Protein AF-E0X6J4-F1 (afdb_monomer_lite)

Secondary structure (DSSP, 8-state):
--TT---------HHHHTSS---HHHHHHHHHHHSHHHHHHHTT----S---------EE-S-SEETTEE--GGGTEE-

Structure (mmCIF, N/CA/C/O backbone):
data_AF-E0X6J4-F1
#
_entry.id   AF-E0X6J4-F1
#
loop_
_atom_site.group_PDB
_atom_site.id
_atom_site.type_symbol
_atom_site.label_atom_id
_atom_site.label_alt_id
_atom_site.label_comp_id
_atom_site.label_asym_id
_atom_site.label_entity_id
_atom_site.label_seq_id
_atom_site.pdbx_PDB_ins_code
_atom_site.Cartn_x
_atom_site.Cartn_y
_atom_site.Cartn_z
_atom_site.occupancy
_atom_site.B_iso_or_equiv
_atom_site.auth_seq_id
_atom_site.auth_comp_id
_atom_site.auth_asym_id
_atom_site.auth_atom_id
_atom_site.pdbx_PDB_model_num
ATOM 1 N N . LEU A 1 1 ? -9.686 -12.957 -0.589 1.00 89.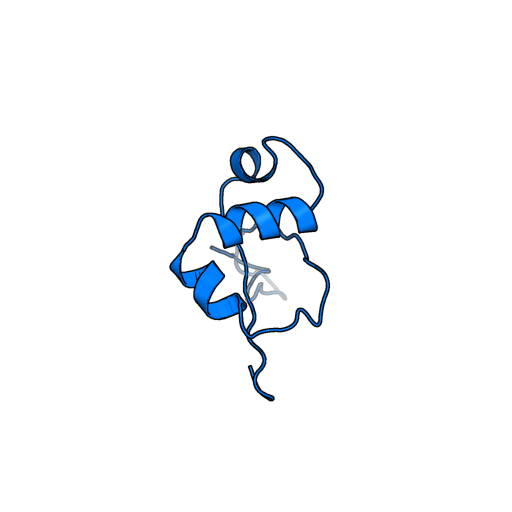75 1 LEU A N 1
ATOM 2 C CA . LEU A 1 1 ? -8.709 -14.046 -0.822 1.00 89.75 1 LEU A CA 1
ATOM 3 C C . LEU A 1 1 ? -9.417 -15.364 -0.511 1.00 89.75 1 LEU A C 1
ATOM 5 O O . LEU A 1 1 ? -10.536 -15.302 -0.005 1.00 89.75 1 LEU A O 1
ATOM 9 N N . PRO A 1 2 ? -8.851 -16.530 -0.858 1.00 94.75 2 PRO A N 1
ATOM 10 C CA . PRO A 1 2 ? -9.353 -17.806 -0.348 1.00 94.75 2 PRO A CA 1
ATOM 11 C C . PRO A 1 2 ? -9.420 -17.818 1.190 1.00 94.75 2 PRO A C 1
ATOM 13 O O . PRO A 1 2 ? -8.823 -16.957 1.840 1.00 94.75 2 PRO A O 1
ATOM 16 N N . ASP A 1 3 ? -10.141 -18.789 1.750 1.00 94.56 3 ASP A N 1
ATOM 17 C CA . ASP A 1 3 ? -10.163 -19.081 3.193 1.00 94.56 3 ASP A CA 1
ATOM 18 C C . ASP A 1 3 ? -10.666 -17.929 4.084 1.00 94.56 3 ASP A C 1
ATOM 20 O O . ASP A 1 3 ? -10.147 -17.700 5.174 1.00 94.56 3 ASP A O 1
ATOM 24 N N . ASP A 1 4 ? -11.666 -17.178 3.608 1.00 93.94 4 ASP A N 1
ATOM 25 C CA . ASP A 1 4 ? -12.263 -16.031 4.313 1.00 93.94 4 ASP A CA 1
ATOM 26 C C . ASP A 1 4 ? -11.254 -14.927 4.693 1.00 93.94 4 ASP A C 1
ATOM 28 O O . ASP A 1 4 ? -11.469 -14.139 5.614 1.00 93.94 4 ASP A O 1
ATOM 32 N N . VAL A 1 5 ? -10.147 -14.821 3.948 1.00 95.75 5 VAL A N 1
ATOM 33 C CA . VAL A 1 5 ? -9.123 -13.794 4.173 1.00 95.75 5 VAL A CA 1
ATOM 34 C C . VAL A 1 5 ? -9.387 -12.556 3.312 1.00 95.75 5 VAL A C 1
ATOM 36 O O . VAL A 1 5 ? -9.654 -12.641 2.109 1.00 95.75 5 VAL A O 1
ATOM 39 N N . VAL A 1 6 ? -9.227 -11.369 3.895 1.00 94.81 6 VAL A N 1
ATOM 40 C CA . VAL A 1 6 ? -9.233 -10.085 3.181 1.00 94.81 6 VAL A CA 1
ATOM 41 C C . VAL A 1 6 ? -7.882 -9.387 3.335 1.00 94.81 6 VAL A C 1
ATOM 43 O O . VAL A 1 6 ? -7.289 -9.393 4.409 1.00 94.81 6 VAL A O 1
ATOM 46 N N . SER A 1 7 ? -7.384 -8.795 2.248 1.00 95.56 7 SER A N 1
ATOM 47 C CA . SER A 1 7 ? -6.229 -7.894 2.293 1.00 95.56 7 SER A CA 1
ATOM 48 C C . SER A 1 7 ? -6.738 -6.459 2.352 1.00 95.56 7 SER A C 1
ATOM 50 O O . SER A 1 7 ? -7.585 -6.077 1.543 1.00 95.56 7 SER A O 1
ATOM 52 N N . VAL A 1 8 ? -6.247 -5.687 3.319 1.00 95.81 8 VAL A N 1
ATOM 53 C CA . VAL A 1 8 ? -6.630 -4.287 3.529 1.00 95.81 8 VAL A CA 1
ATOM 54 C C . VAL A 1 8 ? -5.369 -3.444 3.630 1.00 95.81 8 VAL A C 1
ATOM 56 O O . VAL A 1 8 ? -4.411 -3.829 4.297 1.00 95.81 8 VAL A O 1
ATOM 59 N N . GLY A 1 9 ? -5.376 -2.293 2.967 1.00 95.56 9 GLY A N 1
ATOM 60 C CA . GLY A 1 9 ? -4.265 -1.351 2.948 1.00 95.56 9 GLY A CA 1
ATOM 61 C C . GLY A 1 9 ? -4.765 0.087 2.899 1.00 95.56 9 GLY A C 1
ATOM 62 O O . GLY A 1 9 ? -5.907 0.347 2.521 1.00 95.56 9 GLY A O 1
ATOM 63 N N . VAL A 1 10 ? -3.893 1.012 3.289 1.00 96.12 10 VAL A N 1
ATOM 64 C CA . VAL A 1 10 ? -4.131 2.456 3.230 1.00 96.12 10 VAL A CA 1
ATOM 65 C C . VAL A 1 10 ? -3.119 3.048 2.262 1.00 96.12 10 VAL A C 1
ATOM 67 O O . VAL A 1 10 ? -1.925 2.778 2.382 1.00 96.12 10 VAL A O 1
ATOM 70 N N . VAL A 1 11 ? -3.596 3.848 1.309 1.00 94.75 11 VAL A N 1
ATOM 71 C CA . VAL A 1 11 ? -2.764 4.517 0.303 1.00 94.75 11 VAL A CA 1
ATOM 72 C C . VAL A 1 11 ? -2.998 6.017 0.415 1.00 94.75 11 VAL A C 1
ATOM 74 O O . VAL A 1 11 ? -4.128 6.479 0.273 1.00 94.75 11 VAL A O 1
ATOM 77 N N . ALA A 1 12 ? -1.938 6.766 0.702 1.00 94.81 12 ALA A N 1
ATOM 78 C CA . ALA A 1 12 ? -1.944 8.221 0.787 1.00 94.81 12 ALA A CA 1
ATOM 79 C C . ALA A 1 12 ? -0.508 8.756 0.679 1.00 94.81 12 ALA A C 1
ATOM 81 O O . ALA A 1 12 ? 0.453 7.986 0.714 1.00 94.81 12 ALA A O 1
ATOM 82 N N . GLU A 1 13 ? -0.374 10.079 0.587 1.00 93.81 13 GLU A N 1
ATOM 83 C CA . GLU A 1 13 ? 0.918 10.770 0.591 1.00 93.81 13 GLU A CA 1
ATOM 84 C C . GLU A 1 13 ? 1.764 10.392 1.815 1.00 93.81 13 GLU A C 1
ATOM 86 O O . GLU A 1 13 ? 1.264 10.325 2.946 1.00 93.81 13 GLU A O 1
ATOM 91 N N . ALA A 1 14 ? 3.067 10.192 1.606 1.00 93.00 14 ALA A N 1
ATOM 92 C CA . ALA A 1 14 ? 3.980 9.767 2.665 1.00 93.00 14 ALA A CA 1
ATOM 93 C C . ALA A 1 14 ? 3.997 10.766 3.835 1.00 93.00 14 ALA A C 1
ATOM 95 O O . ALA A 1 14 ? 3.875 10.369 4.997 1.00 93.00 14 ALA A O 1
ATOM 96 N N . ASP A 1 15 ? 4.066 12.065 3.538 1.00 94.50 15 ASP A N 1
ATOM 97 C CA . ASP A 1 15 ? 4.065 13.117 4.560 1.00 94.50 15 ASP A CA 1
ATOM 98 C C . ASP A 1 15 ? 2.785 13.106 5.404 1.00 94.50 15 ASP A C 1
ATOM 100 O O . ASP A 1 15 ? 2.830 13.340 6.613 1.00 94.50 15 ASP A O 1
ATOM 104 N N . TYR A 1 16 ? 1.646 12.757 4.798 1.00 95.94 16 TYR A N 1
ATOM 105 C CA . TYR A 1 16 ? 0.389 12.598 5.519 1.00 95.94 16 TYR A CA 1
ATOM 106 C C . TYR A 1 16 ? 0.421 11.376 6.441 1.00 95.94 16 TYR A C 1
ATOM 108 O O . TYR A 1 16 ? 0.109 11.497 7.630 1.00 95.94 16 TYR A O 1
ATOM 116 N N . LEU A 1 17 ? 0.812 10.202 5.937 1.00 96.19 17 LEU A N 1
ATOM 117 C CA . LEU A 1 17 ? 0.807 8.964 6.728 1.00 96.19 17 LEU A CA 1
ATOM 118 C C . LEU A 1 17 ? 1.781 9.031 7.910 1.00 96.19 17 LEU A C 1
ATOM 120 O O . LEU A 1 17 ? 1.456 8.583 9.016 1.00 96.19 17 LEU A O 1
ATOM 124 N N . TYR A 1 18 ? 2.937 9.660 7.702 1.00 95.81 18 TYR A N 1
ATOM 125 C CA . TYR A 1 18 ? 4.016 9.756 8.682 1.00 95.81 18 TYR A CA 1
ATOM 126 C C . TYR A 1 18 ? 4.007 11.039 9.525 1.00 95.81 18 TYR A C 1
ATOM 128 O O . TYR A 1 18 ? 4.979 11.308 10.234 1.00 95.81 18 TYR A O 1
ATOM 136 N N . ARG A 1 19 ? 2.906 11.803 9.518 1.00 96.12 19 ARG A N 1
ATOM 137 C CA . ARG A 1 19 ? 2.773 13.105 10.205 1.00 96.12 19 ARG A CA 1
ATOM 138 C C . ARG A 1 19 ? 3.017 13.107 11.721 1.00 96.12 19 ARG A C 1
ATOM 140 O O . ARG A 1 19 ? 3.207 14.170 12.299 1.00 96.12 19 ARG A O 1
ATOM 147 N N . GLY A 1 20 ? 2.980 11.950 12.385 1.00 95.88 20 GLY A N 1
ATOM 148 C CA . GLY A 1 20 ? 3.137 11.865 13.846 1.00 95.88 20 GLY A CA 1
ATOM 149 C C . GLY A 1 20 ? 3.946 10.675 14.357 1.00 95.88 20 GLY A C 1
ATOM 150 O O . GLY A 1 20 ? 4.594 10.776 15.392 1.00 95.88 20 GLY A O 1
ATOM 151 N N . THR A 1 21 ? 3.943 9.551 13.645 1.00 96.81 21 THR A N 1
ATOM 152 C CA . THR A 1 21 ? 4.720 8.359 14.002 1.00 96.81 21 THR A CA 1
ATOM 153 C C . THR A 1 21 ? 5.242 7.687 12.739 1.00 96.81 21 THR A C 1
ATOM 155 O O . THR A 1 21 ? 4.714 7.906 11.650 1.00 96.81 21 THR A O 1
ATOM 158 N N . ARG A 1 22 ? 6.286 6.872 12.894 1.00 95.81 22 ARG A N 1
ATOM 159 C CA . ARG A 1 22 ? 6.826 5.990 11.8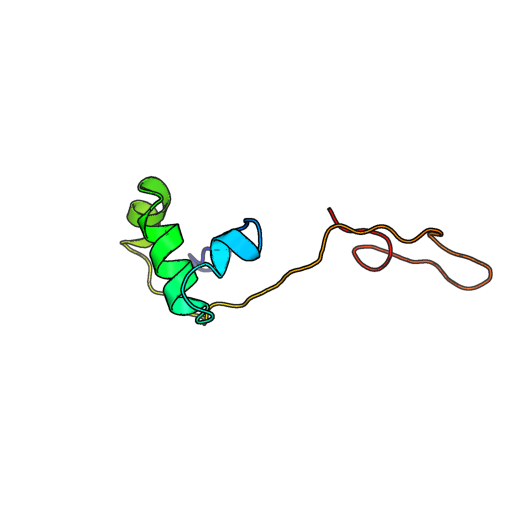52 1.00 95.81 22 ARG A CA 1
ATOM 160 C C . ARG A 1 22 ? 6.424 4.526 12.054 1.00 95.81 22 ARG A C 1
ATOM 162 O O . ARG A 1 22 ? 6.807 3.699 11.237 1.00 95.81 22 ARG A O 1
ATOM 169 N N . ASP A 1 23 ? 5.669 4.217 13.109 1.00 97.25 23 ASP A N 1
ATOM 170 C CA . ASP A 1 23 ? 5.157 2.872 13.383 1.00 97.25 23 ASP A CA 1
ATOM 171 C C . ASP A 1 23 ? 3.998 2.516 12.427 1.00 97.25 23 ASP A C 1
ATOM 173 O O . ASP A 1 23 ? 2.927 3.125 12.530 1.00 97.25 23 ASP A O 1
ATOM 177 N N . PRO A 1 24 ? 4.174 1.545 11.508 1.00 96.00 24 PRO A N 1
ATOM 178 C CA . PRO A 1 24 ? 3.146 1.167 10.540 1.00 96.00 24 PRO A CA 1
ATOM 179 C C . PRO A 1 24 ? 1.858 0.648 11.180 1.00 96.00 24 PRO A C 1
ATOM 181 O O . PRO A 1 24 ? 0.776 0.893 10.651 1.00 96.00 24 PRO A O 1
ATOM 184 N N . GLU A 1 25 ? 1.961 -0.036 12.321 1.00 96.62 25 GLU A N 1
ATOM 185 C CA . GLU A 1 25 ? 0.809 -0.596 13.030 1.00 96.62 25 GLU A CA 1
ATOM 186 C C . GLU A 1 25 ? -0.087 0.522 13.572 1.00 96.62 25 GLU A C 1
ATOM 188 O O . GLU A 1 25 ? -1.297 0.538 13.333 1.00 96.62 25 GLU A O 1
ATOM 193 N N . ALA A 1 26 ? 0.520 1.511 14.235 1.00 97.62 26 ALA A N 1
ATOM 194 C CA . ALA A 1 26 ? -0.186 2.689 14.722 1.00 97.62 26 ALA A CA 1
ATOM 195 C C . ALA A 1 26 ? -0.781 3.535 13.584 1.00 97.62 26 ALA A C 1
ATOM 197 O O . ALA A 1 26 ? -1.876 4.082 13.732 1.00 97.62 26 ALA A O 1
ATOM 198 N N . ILE A 1 27 ? -0.081 3.647 12.448 1.00 97.81 27 ILE A N 1
ATOM 199 C CA . ILE A 1 27 ? -0.588 4.357 11.265 1.00 97.81 27 ILE A CA 1
ATOM 200 C C . ILE A 1 27 ? -1.817 3.638 10.712 1.00 97.81 27 ILE A C 1
ATOM 202 O O . ILE A 1 27 ? -2.869 4.258 10.604 1.00 97.81 27 ILE A O 1
ATOM 206 N N . PHE A 1 28 ? -1.724 2.339 10.420 1.00 96.88 28 PHE A N 1
ATOM 207 C CA . PHE A 1 28 ? -2.849 1.581 9.876 1.00 96.88 28 PHE A CA 1
ATOM 208 C C . PHE A 1 28 ? -4.070 1.634 10.800 1.00 96.88 28 PHE A C 1
ATOM 210 O O . PHE A 1 28 ? -5.171 1.905 10.331 1.00 96.88 28 PHE A O 1
ATOM 217 N N . ALA A 1 29 ? -3.882 1.438 12.110 1.00 95.88 29 ALA A N 1
ATOM 218 C CA . ALA A 1 29 ? -4.978 1.478 13.076 1.00 95.88 29 ALA A CA 1
ATOM 219 C C . ALA A 1 29 ? -5.693 2.840 13.105 1.00 95.88 29 ALA A C 1
ATOM 221 O O . ALA A 1 29 ? -6.921 2.885 13.164 1.00 95.88 29 ALA A O 1
ATOM 222 N N . ARG A 1 30 ? -4.938 3.945 13.027 1.00 96.88 30 ARG A N 1
ATOM 223 C CA . ARG A 1 30 ? -5.501 5.299 12.948 1.00 96.88 30 ARG A CA 1
ATOM 224 C C . ARG A 1 30 ? -6.342 5.472 11.685 1.00 96.88 30 ARG A C 1
ATOM 226 O O . ARG A 1 30 ? -7.512 5.815 11.775 1.00 96.88 30 ARG A O 1
ATOM 233 N N . GLU A 1 31 ? -5.753 5.208 10.525 1.00 97.38 31 GLU A N 1
ATOM 234 C CA . GLU A 1 31 ? -6.384 5.480 9.229 1.00 97.38 31 GLU A CA 1
ATOM 235 C C . GLU A 1 31 ? -7.583 4.546 8.963 1.00 97.38 31 GLU A C 1
ATOM 237 O O . GLU A 1 31 ? -8.632 4.983 8.491 1.00 97.38 31 GLU A O 1
ATOM 242 N N . ALA A 1 32 ? -7.479 3.266 9.339 1.00 95.81 32 ALA A N 1
ATOM 243 C CA . ALA A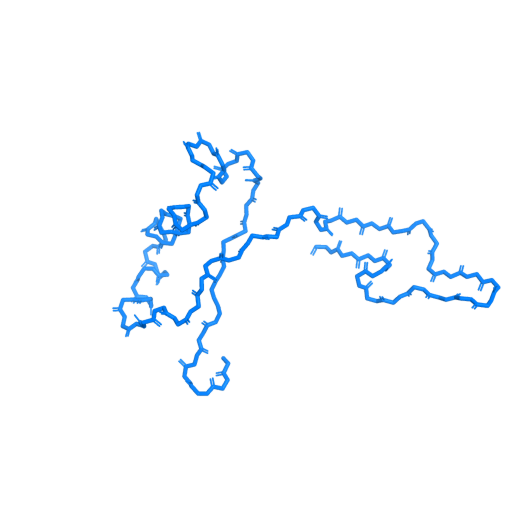 1 32 ? -8.593 2.322 9.256 1.00 95.81 32 ALA A CA 1
ATOM 244 C C . ALA A 1 32 ? -9.734 2.685 10.222 1.00 95.81 32 ALA A C 1
ATOM 246 O O . ALA A 1 32 ? -10.900 2.498 9.882 1.00 95.81 32 ALA A O 1
ATOM 247 N N . GLY A 1 33 ? -9.408 3.225 11.403 1.00 95.50 33 GLY A N 1
ATOM 248 C CA . GLY A 1 33 ? -10.389 3.694 12.384 1.00 95.50 33 GLY A CA 1
ATOM 249 C C . GLY A 1 33 ? -11.111 4.982 11.974 1.00 95.50 33 GLY A C 1
ATOM 250 O O . GLY A 1 33 ? -12.276 5.162 12.322 1.00 95.50 33 GLY A O 1
ATOM 251 N N . GLU A 1 34 ? -10.458 5.864 11.211 1.00 95.75 34 GLU A N 1
ATOM 252 C CA . GLU A 1 34 ? -11.076 7.084 10.668 1.00 95.75 34 GLU A CA 1
ATOM 253 C C . GLU A 1 34 ? -12.092 6.776 9.548 1.00 95.75 34 GLU A C 1
ATOM 255 O O . GLU A 1 34 ? -13.050 7.527 9.342 1.00 95.75 34 GLU A O 1
ATOM 260 N N . CYS A 1 35 ? -11.950 5.640 8.855 1.00 96.25 35 CYS A N 1
ATOM 261 C CA . CYS A 1 35 ? -12.910 5.186 7.854 1.00 96.25 35 CYS A CA 1
ATOM 262 C C . CYS A 1 35 ? -13.984 4.278 8.476 1.00 96.25 35 CYS A C 1
ATOM 264 O O . CYS A 1 35 ? -13.796 3.070 8.596 1.00 96.25 35 CYS A O 1
ATOM 266 N N . ILE A 1 36 ? -15.150 4.849 8.807 1.00 95.38 36 ILE A N 1
ATOM 267 C CA . ILE A 1 36 ? -16.265 4.146 9.482 1.00 95.38 36 ILE A CA 1
ATOM 268 C C . ILE A 1 36 ? -16.618 2.813 8.808 1.00 95.38 36 ILE A C 1
ATOM 270 O O . ILE A 1 36 ? -16.814 1.809 9.486 1.00 95.38 36 ILE A O 1
ATOM 274 N N . TRP A 1 37 ? -16.679 2.789 7.474 1.00 95.81 37 TRP A N 1
ATOM 275 C CA . TRP A 1 37 ? -17.007 1.574 6.729 1.00 95.81 37 TRP A CA 1
ATOM 276 C C . TRP A 1 37 ? -15.937 0.489 6.910 1.00 95.81 37 TRP A C 1
ATOM 278 O O . TRP A 1 37 ? -16.277 -0.654 7.199 1.00 95.81 37 TRP A O 1
ATOM 288 N N . ILE A 1 38 ? -14.651 0.841 6.815 1.00 96.00 38 ILE A N 1
ATOM 289 C CA . ILE A 1 38 ? -13.547 -0.106 7.025 1.00 96.00 38 ILE A CA 1
ATOM 290 C C . ILE A 1 38 ? -13.526 -0.600 8.471 1.00 96.00 38 ILE A C 1
ATOM 292 O O . ILE A 1 38 ? -13.412 -1.803 8.692 1.00 96.00 38 ILE A O 1
ATOM 296 N N . ALA A 1 39 ? -13.673 0.300 9.444 1.00 95.56 39 ALA A N 1
ATOM 297 C CA . ALA A 1 39 ? -13.704 -0.058 10.857 1.00 95.56 39 ALA A CA 1
ATOM 298 C C . ALA A 1 39 ? -14.806 -1.089 11.165 1.00 95.56 39 ALA A C 1
ATOM 300 O O . ALA A 1 39 ? -14.544 -2.084 11.841 1.00 95.56 39 ALA A O 1
ATOM 301 N N . ASP A 1 40 ? -16.009 -0.893 10.618 1.00 96.00 40 ASP A N 1
ATOM 302 C CA . ASP A 1 40 ? -17.128 -1.829 10.765 1.00 96.00 40 ASP A CA 1
ATOM 303 C C . ASP A 1 40 ? -16.824 -3.195 10.125 1.00 96.00 40 ASP A C 1
ATOM 305 O O . ASP A 1 40 ? -16.986 -4.236 10.762 1.00 96.00 40 ASP A O 1
ATOM 309 N N . HIS A 1 41 ? -16.270 -3.210 8.909 1.00 93.56 41 HIS A N 1
ATOM 310 C CA . HIS A 1 41 ? -15.947 -4.452 8.193 1.00 93.56 41 HIS A CA 1
ATOM 311 C C . HIS A 1 41 ? -14.806 -5.238 8.851 1.00 93.56 41 HIS A C 1
ATOM 313 O O . HIS A 1 41 ? -14.800 -6.468 8.814 1.00 93.56 41 HIS A O 1
ATOM 319 N N . LEU A 1 42 ? -13.854 -4.547 9.482 1.00 94.81 42 LEU A N 1
ATOM 320 C CA . LEU A 1 42 ? -12.754 -5.175 10.212 1.00 94.81 42 LEU A CA 1
ATOM 321 C C . LEU A 1 42 ? -13.148 -5.653 11.615 1.00 94.81 42 LEU A C 1
ATOM 323 O O . LEU A 1 42 ? -12.428 -6.471 12.181 1.00 94.81 42 LEU A O 1
ATOM 327 N N . SER A 1 43 ? -14.275 -5.193 12.172 1.00 94.31 43 SER A N 1
ATOM 328 C CA . SER A 1 43 ? -14.677 -5.466 13.564 1.00 94.31 43 SER A CA 1
ATOM 329 C C . SER A 1 43 ? -14.851 -6.954 13.898 1.00 94.31 43 SER A C 1
ATOM 331 O O . SER A 1 43 ? -14.687 -7.357 15.049 1.00 94.31 43 SER A O 1
ATOM 333 N N . THR A 1 44 ? -15.168 -7.773 12.894 1.00 94.00 44 THR A N 1
ATOM 334 C CA . THR A 1 44 ? -15.367 -9.226 13.029 1.00 94.00 44 THR A CA 1
ATOM 335 C C . THR A 1 44 ? -14.124 -10.036 12.662 1.00 94.00 44 THR A C 1
ATOM 337 O O . THR A 1 44 ? -14.045 -11.227 12.967 1.00 94.00 44 THR A O 1
ATOM 340 N N . GLY A 1 45 ? -13.150 -9.402 12.009 1.00 93.06 45 GLY A N 1
ATOM 341 C CA . GLY A 1 45 ? -11.928 -10.037 11.544 1.00 93.06 45 GLY A CA 1
ATOM 342 C C . GLY A 1 45 ? -10.864 -10.122 12.633 1.00 93.06 45 GLY A C 1
ATOM 343 O O . GLY A 1 45 ? -10.820 -9.330 13.571 1.00 93.06 45 GLY A O 1
ATOM 344 N N . THR A 1 46 ? -9.949 -11.077 12.484 1.00 94.12 46 THR A N 1
ATOM 345 C CA . THR A 1 46 ? -8.711 -11.125 13.270 1.00 94.12 46 THR A CA 1
ATOM 346 C C . THR A 1 46 ? -7.533 -10.895 12.341 1.00 94.12 46 THR A C 1
ATOM 348 O O . THR A 1 46 ? -7.435 -11.516 11.284 1.00 94.12 46 THR A O 1
ATOM 351 N N . ARG A 1 47 ? -6.617 -10.005 12.727 1.00 92.88 47 ARG A N 1
ATOM 352 C CA . ARG A 1 47 ? -5.394 -9.774 11.959 1.00 92.88 47 ARG A CA 1
ATOM 353 C C . ARG A 1 47 ? -4.474 -10.992 12.061 1.00 92.88 47 ARG A C 1
ATOM 355 O O . ARG A 1 47 ? -4.058 -11.355 13.157 1.00 92.88 47 ARG A O 1
ATOM 362 N N . ILE A 1 48 ? -4.131 -11.569 10.912 1.00 95.31 48 ILE A N 1
ATOM 363 C CA . ILE A 1 48 ? -3.283 -12.769 10.810 1.00 95.31 48 ILE A CA 1
ATOM 364 C C . ILE A 1 48 ? -1.836 -12.475 10.383 1.00 95.31 48 ILE A C 1
ATOM 366 O O . ILE A 1 48 ? -0.974 -13.335 10.526 1.00 95.31 48 ILE A O 1
ATOM 370 N N . GLU A 1 49 ? -1.549 -11.264 9.896 1.00 95.31 49 GLU A N 1
ATOM 371 C CA . GLU A 1 49 ? -0.221 -10.849 9.426 1.00 95.31 49 GLU A CA 1
ATOM 372 C C . GLU A 1 49 ? 0.145 -9.426 9.889 1.00 95.31 49 GLU A C 1
ATOM 374 O O . GLU A 1 49 ? -0.755 -8.623 10.149 1.00 95.31 49 GLU A O 1
ATOM 379 N N . PRO A 1 50 ? 1.449 -9.092 9.993 1.00 95.31 50 PRO A N 1
ATOM 380 C CA . PRO A 1 50 ? 1.899 -7.743 10.336 1.00 95.31 50 PRO A CA 1
ATOM 381 C C . PRO A 1 50 ? 1.634 -6.738 9.209 1.00 95.31 50 PRO A C 1
ATOM 383 O O . PRO A 1 50 ? 1.607 -7.095 8.024 1.00 95.31 50 PRO A O 1
ATOM 386 N N . VAL A 1 51 ? 1.520 -5.458 9.571 1.00 96.38 51 VAL A N 1
ATOM 387 C CA . VAL A 1 51 ? 1.439 -4.370 8.588 1.00 96.38 51 VAL A CA 1
ATOM 388 C C . VAL A 1 51 ? 2.762 -4.250 7.828 1.00 96.38 51 VAL A C 1
ATOM 390 O O . VAL A 1 51 ? 3.843 -4.188 8.415 1.00 96.38 51 VAL A O 1
ATOM 393 N N . ARG A 1 52 ? 2.675 -4.195 6.496 1.00 95.88 52 ARG A N 1
ATOM 394 C CA . ARG A 1 52 ? 3.813 -3.950 5.602 1.00 95.88 52 ARG A CA 1
ATOM 395 C C . ARG A 1 52 ? 3.686 -2.571 4.976 1.00 95.88 52 ARG A C 1
ATOM 397 O O . ARG A 1 52 ? 2.585 -2.112 4.690 1.00 95.88 52 ARG A O 1
ATOM 404 N N . VAL A 1 53 ? 4.830 -1.931 4.766 1.00 94.25 53 VAL A N 1
ATOM 405 C CA . VAL A 1 53 ? 4.931 -0.617 4.131 1.00 94.25 53 VAL A CA 1
ATOM 406 C C . VAL A 1 53 ? 5.600 -0.778 2.786 1.00 94.25 53 VAL A C 1
ATOM 408 O O . VAL A 1 53 ? 6.628 -1.444 2.667 1.00 94.25 53 VAL A O 1
ATOM 411 N N . THR A 1 54 ? 5.036 -0.110 1.796 1.00 90.75 54 THR A N 1
ATOM 412 C CA . THR A 1 54 ? 5.566 -0.036 0.446 1.00 90.75 54 THR A CA 1
ATOM 413 C C . THR A 1 54 ? 5.326 1.380 -0.082 1.00 90.75 54 THR A C 1
ATOM 415 O O . THR A 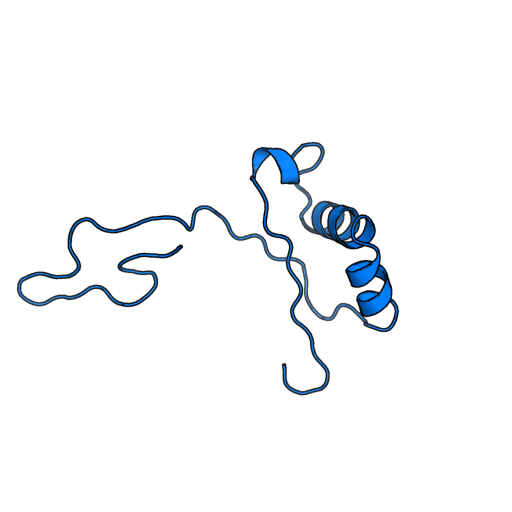1 54 ? 4.257 1.932 0.173 1.00 90.75 54 THR A O 1
ATOM 418 N N . GLY A 1 55 ? 6.280 1.979 -0.796 1.00 84.81 55 GLY A N 1
ATOM 419 C CA . GLY A 1 55 ? 6.167 3.347 -1.320 1.00 84.81 55 GLY A CA 1
ATOM 420 C C . GLY A 1 55 ? 7.002 3.558 -2.585 1.00 84.81 55 GLY A C 1
ATOM 421 O O . GLY A 1 55 ? 7.755 2.664 -2.961 1.00 84.81 55 GLY A O 1
ATOM 422 N N . GLU A 1 56 ? 6.874 4.740 -3.200 1.00 71.19 56 GLU A N 1
ATOM 423 C CA . GLU A 1 56 ? 7.617 5.168 -4.407 1.00 71.19 56 GLU A CA 1
ATOM 424 C C . GLU A 1 56 ? 7.334 4.345 -5.679 1.00 71.19 56 GLU A C 1
ATOM 426 O 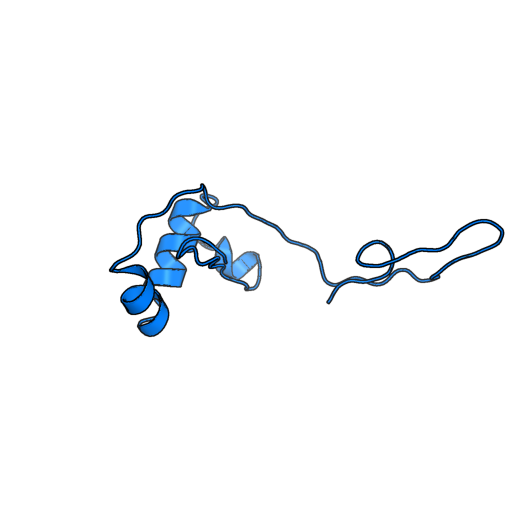O . GLU A 1 56 ? 8.252 3.934 -6.387 1.00 71.19 56 GLU A O 1
ATOM 431 N N . PHE A 1 57 ? 6.060 4.094 -5.993 1.00 71.81 57 PHE A N 1
ATOM 432 C CA . PHE A 1 57 ? 5.713 3.246 -7.138 1.00 71.81 57 PHE A CA 1
ATOM 433 C C . PHE A 1 57 ? 5.302 3.965 -8.420 1.00 71.81 57 PHE A C 1
ATOM 435 O O . PHE A 1 57 ? 5.253 3.326 -9.463 1.00 71.81 57 PHE A O 1
ATOM 442 N N . SER A 1 58 ? 5.021 5.265 -8.408 1.00 87.00 58 SER A N 1
ATOM 443 C CA . SER A 1 58 ? 4.626 5.934 -9.649 1.00 87.00 58 SER A CA 1
ATOM 444 C C . SER A 1 58 ? 5.871 6.315 -10.451 1.00 87.00 58 SER A C 1
ATOM 446 O O . SER A 1 58 ? 6.498 7.346 -10.212 1.00 87.00 58 SER A O 1
ATOM 448 N N . TYR A 1 59 ? 6.250 5.469 -11.407 1.00 91.38 59 TYR A N 1
ATOM 449 C CA . TYR A 1 59 ? 7.400 5.696 -12.282 1.00 91.38 59 TYR A CA 1
ATOM 450 C C . TYR A 1 59 ? 7.204 5.073 -13.662 1.00 91.38 59 TYR A C 1
ATOM 452 O O . TYR A 1 59 ? 6.328 4.237 -13.910 1.00 91.38 59 TYR A O 1
ATOM 460 N N . ARG A 1 60 ? 8.070 5.477 -14.592 1.00 94.12 60 ARG A N 1
ATOM 461 C CA . ARG A 1 60 ? 8.123 4.926 -15.943 1.00 94.12 60 ARG A CA 1
ATOM 462 C C . ARG A 1 60 ? 9.547 4.973 -16.482 1.00 94.12 60 ARG A C 1
ATOM 464 O O . ARG A 1 60 ? 10.146 6.042 -16.548 1.00 94.12 60 ARG A O 1
ATOM 471 N N . ALA A 1 61 ? 10.060 3.825 -16.908 1.00 93.62 61 ALA A N 1
ATOM 472 C CA . ALA A 1 61 ? 11.322 3.730 -17.622 1.00 93.62 61 ALA A CA 1
ATOM 473 C C . ALA A 1 61 ? 11.220 4.414 -18.996 1.00 93.62 61 ALA A C 1
ATOM 475 O O . ALA A 1 61 ? 10.200 4.322 -19.685 1.00 93.62 61 ALA A O 1
ATOM 476 N N . GLU A 1 62 ? 12.298 5.073 -19.424 1.00 95.75 62 GLU A N 1
ATOM 477 C CA . GLU A 1 62 ? 12.339 5.789 -20.708 1.00 95.75 62 GLU A CA 1
ATOM 478 C C . GLU A 1 62 ? 12.257 4.843 -21.918 1.00 95.75 62 GLU A C 1
ATOM 480 O O . GLU A 1 62 ? 11.729 5.215 -22.966 1.00 95.75 62 GLU A O 1
ATOM 485 N N . ALA A 1 63 ? 12.731 3.602 -21.768 1.00 95.56 63 ALA A N 1
ATOM 486 C CA . ALA A 1 63 ? 12.713 2.579 -22.808 1.00 95.56 63 ALA A CA 1
ATOM 487 C C . ALA A 1 63 ? 12.192 1.241 -22.266 1.00 95.56 63 ALA A C 1
ATOM 489 O O . ALA A 1 63 ? 12.623 0.782 -21.213 1.00 95.56 63 ALA A O 1
ATOM 490 N N . ILE A 1 64 ? 11.301 0.585 -23.017 1.00 96.19 64 ILE A N 1
ATOM 491 C CA . ILE A 1 64 ? 10.738 -0.734 -22.667 1.00 96.19 64 ILE A CA 1
ATOM 492 C C . ILE A 1 64 ? 11.663 -1.902 -23.039 1.00 96.19 64 ILE A C 1
ATOM 494 O O . ILE A 1 64 ? 11.440 -3.031 -22.622 1.00 96.19 64 ILE A O 1
ATOM 498 N N . GLY A 1 65 ? 12.701 -1.673 -23.838 1.00 96.62 65 GLY A N 1
ATOM 499 C CA . GLY A 1 65 ? 13.595 -2.730 -24.294 1.00 96.62 65 GLY A CA 1
ATOM 500 C C . GLY A 1 65 ? 14.674 -2.227 -25.237 1.00 96.62 65 GLY A C 1
ATOM 501 O O . GLY A 1 65 ? 14.701 -1.056 -25.616 1.00 96.62 65 GLY A O 1
ATOM 502 N N . GLY A 1 66 ? 15.557 -3.141 -25.621 1.00 95.62 66 GLY A N 1
ATOM 503 C CA . GLY A 1 66 ? 16.661 -2.903 -26.541 1.00 95.62 66 GLY A CA 1
ATOM 504 C C . GLY A 1 66 ? 17.185 -4.218 -27.110 1.00 95.62 66 GLY A C 1
ATOM 505 O O . GLY A 1 66 ? 16.556 -5.268 -26.979 1.00 95.62 66 GLY A O 1
ATOM 506 N N . ASN A 1 67 ? 18.349 -4.185 -27.757 1.00 96.56 67 ASN A N 1
ATOM 507 C CA . ASN A 1 67 ? 18.924 -5.388 -28.359 1.00 96.56 67 ASN A CA 1
ATOM 508 C C . ASN A 1 67 ? 19.238 -6.440 -27.283 1.00 96.56 67 ASN A C 1
ATOM 510 O O . ASN A 1 67 ? 20.169 -6.274 -26.499 1.00 96.56 67 ASN A O 1
ATOM 514 N N . GLY A 1 68 ? 18.459 -7.524 -27.268 1.00 96.75 68 GLY A N 1
ATOM 515 C CA . GLY A 1 68 ? 18.629 -8.646 -26.344 1.00 96.75 68 GLY A CA 1
ATOM 516 C C . GLY A 1 68 ? 17.915 -8.513 -24.994 1.00 96.75 68 GLY A C 1
ATOM 517 O O . GLY A 1 68 ? 18.114 -9.383 -24.152 1.00 96.75 68 GLY A O 1
ATOM 518 N N . PHE A 1 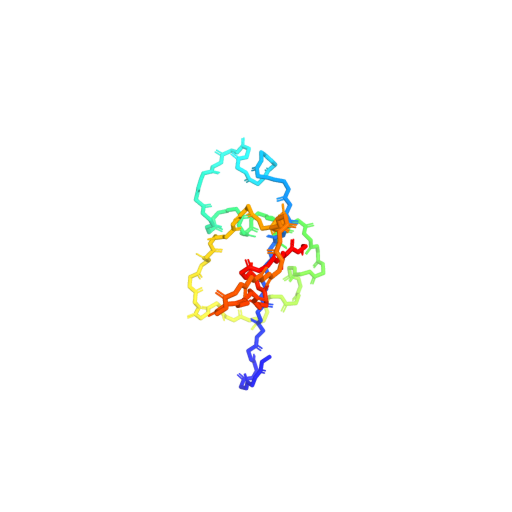69 ? 17.085 -7.484 -24.767 1.00 96.12 69 PHE A N 1
ATOM 519 C CA . PHE A 1 69 ? 16.313 -7.369 -23.522 1.00 96.12 69 PHE A CA 1
ATOM 520 C C . PHE A 1 69 ? 14.969 -6.649 -23.690 1.00 96.12 69 PHE A C 1
ATOM 522 O O . PHE A 1 69 ? 14.775 -5.837 -24.596 1.00 96.12 69 PHE A O 1
ATOM 529 N N . CYS A 1 70 ? 14.056 -6.907 -22.756 1.00 97.50 70 CYS A N 1
ATOM 530 C CA . CYS A 1 70 ? 12.826 -6.144 -22.566 1.00 97.50 70 CYS A CA 1
ATOM 531 C C . CYS A 1 70 ? 12.506 -6.015 -21.071 1.00 97.50 70 CYS A C 1
ATOM 533 O O . CYS A 1 70 ? 12.950 -6.831 -20.262 1.00 97.50 70 CYS A O 1
ATOM 535 N N . LEU A 1 71 ? 11.758 -4.974 -20.721 1.00 97.81 71 LEU A N 1
ATOM 536 C CA . LEU A 1 71 ? 11.188 -4.722 -19.406 1.00 97.81 71 LEU A CA 1
ATOM 537 C C . LEU A 1 71 ? 9.713 -5.137 -19.430 1.00 97.81 71 LEU A C 1
ATOM 539 O O . LEU A 1 71 ? 9.009 -4.890 -20.410 1.00 97.81 71 LEU A O 1
ATOM 543 N N . ALA A 1 72 ? 9.243 -5.755 -18.349 1.00 96.38 72 ALA A N 1
ATOM 544 C CA . ALA A 1 72 ? 7.864 -6.210 -18.210 1.00 96.38 72 ALA A CA 1
ATOM 545 C C . ALA A 1 72 ? 7.338 -5.941 -16.795 1.00 96.38 72 ALA A C 1
ATOM 547 O O . ALA A 1 72 ? 8.099 -5.993 -15.828 1.00 96.38 72 ALA A O 1
ATOM 548 N N . GLY A 1 73 ? 6.033 -5.671 -16.689 1.00 94.94 73 GLY A N 1
ATOM 549 C CA . GLY A 1 73 ? 5.381 -5.310 -15.427 1.00 94.94 73 GLY A CA 1
ATOM 550 C C . GLY A 1 73 ? 6.025 -4.083 -14.783 1.00 94.94 73 GLY A C 1
ATOM 551 O O . GLY A 1 73 ? 6.454 -3.161 -15.483 1.00 94.94 73 GLY A O 1
ATOM 552 N N . ASP A 1 74 ? 6.164 -4.131 -13.462 1.00 94.19 74 ASP A N 1
ATOM 553 C CA . ASP A 1 74 ? 6.759 -3.080 -12.638 1.00 94.19 74 ASP A CA 1
ATOM 554 C C . ASP A 1 74 ? 8.180 -2.720 -13.091 1.00 94.19 74 ASP A C 1
ATOM 556 O O . ASP A 1 74 ? 8.607 -1.588 -12.916 1.00 94.19 74 ASP A O 1
ATOM 560 N N . ALA A 1 75 ? 8.923 -3.612 -13.757 1.00 93.31 75 ALA A N 1
ATOM 561 C CA . ALA A 1 75 ? 10.239 -3.252 -14.288 1.00 93.31 75 ALA A CA 1
ATOM 562 C C . ALA A 1 75 ? 10.175 -2.129 -15.345 1.00 93.31 75 ALA A C 1
ATOM 564 O O . ALA A 1 75 ? 11.158 -1.417 -15.531 1.00 93.31 75 ALA A O 1
ATOM 565 N N . PHE A 1 76 ? 9.047 -1.968 -16.047 1.00 95.06 76 PHE A N 1
ATOM 566 C CA . PHE A 1 76 ? 8.852 -0.896 -17.026 1.00 95.06 76 PHE A CA 1
ATOM 567 C C . PHE A 1 76 ? 8.148 0.322 -16.425 1.00 95.06 76 PHE A C 1
ATOM 569 O O . PHE A 1 76 ? 8.597 1.451 -16.617 1.00 95.06 76 PHE A O 1
ATOM 576 N N . SER A 1 77 ? 7.017 0.121 -15.756 1.00 93.88 77 SER A N 1
ATOM 577 C CA . SER A 1 77 ? 6.218 1.212 -15.203 1.00 93.88 77 SER A CA 1
ATOM 578 C C . SER A 1 77 ? 5.241 0.672 -14.174 1.00 93.88 77 SER A C 1
ATOM 580 O O . SER A 1 77 ? 4.727 -0.435 -14.335 1.00 93.88 77 SER A O 1
ATOM 582 N N . PHE A 1 78 ? 4.953 1.483 -13.164 1.00 92.62 78 PHE A N 1
ATOM 583 C CA . PHE A 1 78 ? 3.881 1.254 -12.209 1.00 92.62 78 PHE A CA 1
ATOM 584 C C . PHE A 1 78 ? 3.158 2.586 -11.963 1.00 92.62 78 PHE A C 1
ATOM 586 O O . PHE A 1 78 ? 3.776 3.654 -12.055 1.00 92.62 78 PHE A O 1
ATOM 593 N N . LEU A 1 79 ? 1.837 2.525 -11.761 1.00 86.94 79 LEU A N 1
ATOM 594 C CA . LEU A 1 79 ? 0.984 3.684 -11.485 1.00 86.94 79 LEU A CA 1
ATOM 595 C C . LEU A 1 79 ? 0.382 3.580 -10.088 1.00 86.94 79 LEU A C 1
ATOM 597 O O . LEU A 1 79 ? -0.276 2.550 -9.821 1.00 86.94 79 LEU A O 1
#

Organism: NCBI:txid358574

InterPro domains:
  IPR036188 FAD/NAD(P)-binding domain superfamily [G3DSA:3.50.50.60] (1-79)

pLDDT: mean 94.3, std 4.32, range [71.19, 97.81]

Foldseek 3Di:
DPPPDDDDDDDDDPCVLPVDHPDQVVSCVVVLVVPPVSCVVCVPPDDPDDDDDDDDAADADPDQDDVPDGADDSSGGGD

Radius of gyration: 17.4 Å; chains: 1; bounding box: 36×32×43 Å

Sequence (79 aa):
LPDDVVSVGVVAEADYLYRGTRDPEAIFAREAGECIWIADHLSTGTRIEPVRVTGEFSYRAEAIGGNGFCLAGDAFSFL